Protein AF-A0A1L5KEW8-F1 (afdb_monomer)

pLDDT: mean 92.31, std 8.47, range [59.28, 98.44]

Foldseek 3Di:
DAAEDEDEQAQDLLVVLQVVVVCVVPVHHYHYHDDHNDDDDPVSNVVSD

Radius of gyratio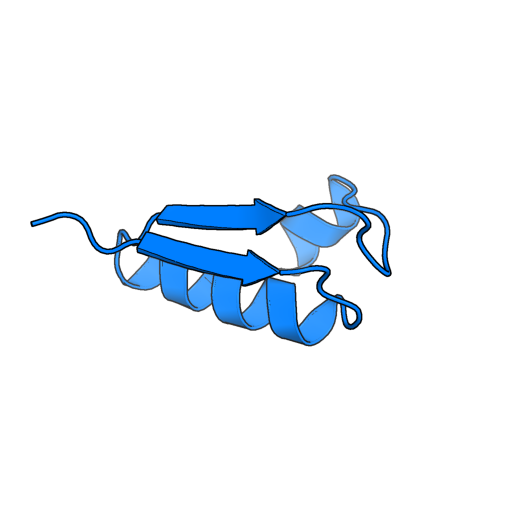n: 10.6 Å; Cα contacts (8 Å, |Δi|>4): 59; chains: 1; bounding box: 32×15×21 Å

Solvent-accessible surface area (backbone atoms only — not comparable to full-atom values): 2994 Å² total; per-residue (Å²): 135,82,52,75,47,77,41,74,45,48,54,54,62,68,58,54,32,54,52,48,47,52,21,64,77,67,69,31,48,78,44,79,40,76,66,55,62,51,85,90,44,74,70,56,50,63,71,47,103

Structure (mmCIF, N/CA/C/O backbone):
data_AF-A0A1L5KEW8-F1
#
_entry.id   AF-A0A1L5KEW8-F1
#
loop_
_atom_site.group_PDB
_atom_site.id
_atom_site.type_symbol
_atom_site.label_atom_id
_atom_site.label_alt_id
_atom_site.label_comp_id
_atom_site.label_asym_id
_atom_site.label_entity_id
_atom_site.label_seq_id
_atom_site.pdbx_PDB_ins_code
_atom_site.Cartn_x
_atom_site.Cartn_y
_atom_site.Cartn_z
_atom_site.occupancy
_atom_site.B_iso_or_equiv
_atom_site.auth_seq_id
_atom_site.auth_comp_id
_atom_site.auth_asym_id
_atom_site.auth_atom_id
_atom_site.pdbx_PDB_model_num
ATOM 1 N N . MET A 1 1 ? -21.290 -1.973 8.314 1.00 59.28 1 MET A N 1
ATOM 2 C CA . MET A 1 1 ? -20.948 -2.523 6.982 1.00 59.28 1 MET A CA 1
ATOM 3 C C . MET A 1 1 ? -19.447 -2.375 6.794 1.00 59.28 1 MET A C 1
ATOM 5 O O . MET A 1 1 ? -18.931 -1.336 7.179 1.00 59.28 1 MET A O 1
ATOM 9 N N . SER A 1 2 ? -18.745 -3.391 6.287 1.00 81.69 2 SER A N 1
ATOM 10 C CA . SER A 1 2 ? -17.303 -3.295 6.008 1.00 81.69 2 SER A CA 1
ATOM 11 C C . SER A 1 2 ? -17.101 -2.841 4.561 1.00 81.69 2 SER A C 1
ATOM 13 O O . SER A 1 2 ? -17.631 -3.469 3.644 1.00 81.69 2 SER A O 1
ATOM 15 N N . MET A 1 3 ? -16.388 -1.730 4.365 1.00 95.75 3 MET A N 1
ATOM 16 C CA . MET A 1 3 ? -16.041 -1.211 3.040 1.00 95.75 3 MET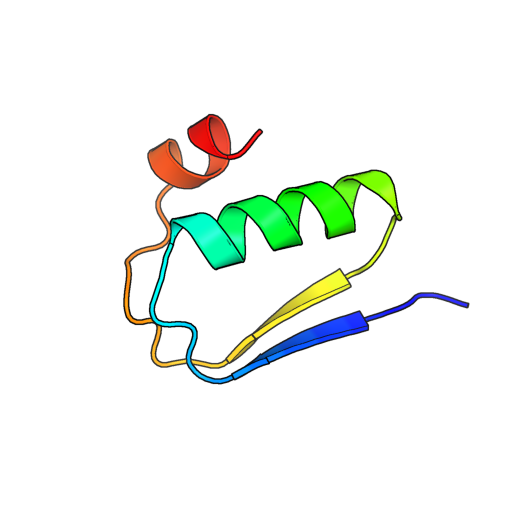 A CA 1
ATOM 17 C C . MET A 1 3 ? -14.833 -1.963 2.475 1.00 95.75 3 MET A C 1
ATOM 19 O O . MET A 1 3 ? -13.940 -2.385 3.216 1.00 95.75 3 MET A O 1
ATOM 23 N N . ASN A 1 4 ? -14.798 -2.117 1.152 1.00 97.81 4 ASN A N 1
ATOM 24 C CA . ASN A 1 4 ? -13.705 -2.766 0.431 1.00 97.81 4 ASN A CA 1
ATOM 25 C C . ASN A 1 4 ? -13.201 -1.832 -0.672 1.00 97.81 4 ASN A C 1
ATOM 27 O O . ASN A 1 4 ? -14.006 -1.258 -1.402 1.00 97.81 4 ASN A O 1
ATOM 31 N N . ILE A 1 5 ? -11.881 -1.720 -0.812 1.00 98.00 5 ILE A N 1
ATOM 32 C CA . ILE A 1 5 ? -11.215 -1.047 -1.932 1.00 98.00 5 ILE A CA 1
ATOM 33 C C . ILE A 1 5 ? -10.443 -2.100 -2.715 1.00 98.00 5 ILE A C 1
ATOM 35 O O . ILE A 1 5 ? -9.706 -2.892 -2.132 1.00 98.00 5 ILE A O 1
ATOM 39 N N . VAL A 1 6 ? -10.614 -2.107 -4.034 1.00 98.44 6 VAL A N 1
ATOM 40 C CA . VAL A 1 6 ? -9.950 -3.044 -4.943 1.00 98.44 6 VAL A CA 1
ATOM 41 C C . VAL A 1 6 ? -9.105 -2.242 -5.921 1.00 98.44 6 VAL A C 1
ATOM 43 O O . VAL A 1 6 ? -9.636 -1.390 -6.629 1.00 98.44 6 VAL A O 1
ATOM 46 N N . LEU A 1 7 ? -7.799 -2.505 -5.955 1.00 98.38 7 LEU A N 1
ATOM 47 C CA . LEU A 1 7 ? -6.891 -1.944 -6.951 1.00 98.38 7 LEU A CA 1
ATOM 48 C C . LEU A 1 7 ? -6.572 -3.019 -7.986 1.00 98.38 7 LEU A C 1
ATOM 50 O O . LEU A 1 7 ? -5.974 -4.046 -7.653 1.00 98.38 7 LEU A O 1
ATOM 54 N N . LEU A 1 8 ? -6.998 -2.779 -9.224 1.00 98.44 8 LEU A N 1
ATOM 55 C CA . LEU A 1 8 ? -6.655 -3.610 -10.369 1.00 98.44 8 LEU A CA 1
ATOM 56 C C . LEU A 1 8 ? -5.289 -3.187 -10.901 1.00 98.44 8 LEU A C 1
ATOM 58 O O . LEU A 1 8 ? -5.117 -2.025 -11.252 1.00 98.44 8 LEU A O 1
ATOM 62 N N . GLU A 1 9 ? -4.351 -4.131 -10.921 1.00 98.19 9 GLU A N 1
ATOM 63 C CA . GLU A 1 9 ? -3.018 -3.984 -11.512 1.00 98.19 9 GLU A CA 1
ATOM 64 C C . GLU A 1 9 ? -2.297 -2.680 -11.122 1.00 98.19 9 GLU A C 1
ATOM 66 O O . GLU A 1 9 ? -1.903 -1.889 -11.977 1.00 98.19 9 GLU A O 1
ATOM 71 N N . PRO A 1 10 ? -2.147 -2.381 -9.817 1.00 97.50 10 PRO A N 1
ATOM 72 C CA . PRO A 1 10 ? -1.602 -1.104 -9.391 1.00 97.50 10 PRO A CA 1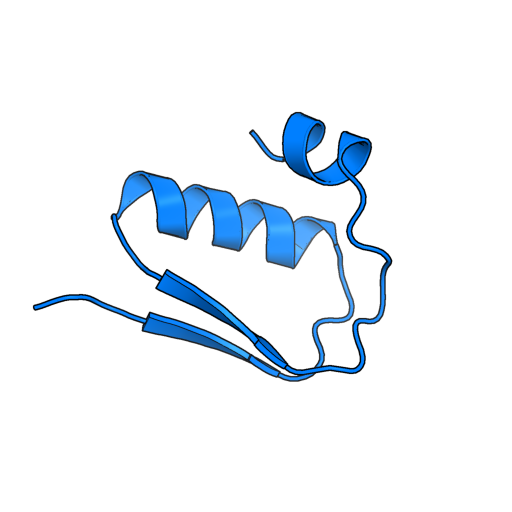
ATOM 73 C C . PRO A 1 10 ? -0.134 -0.961 -9.803 1.00 97.50 10 PRO A C 1
ATOM 75 O O . PRO A 1 10 ? 0.710 -1.800 -9.485 1.00 97.50 10 PRO A O 1
ATOM 78 N N . GLU A 1 11 ? 0.181 0.160 -10.444 1.00 97.44 11 GLU A N 1
ATOM 79 C CA 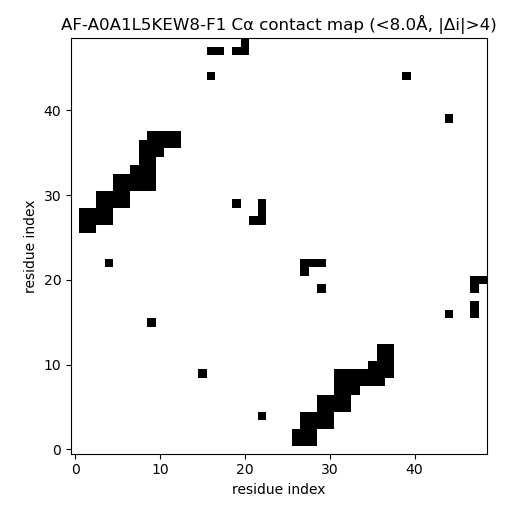. GLU A 1 11 ? 1.511 0.410 -11.009 1.00 97.44 11 GLU A CA 1
ATOM 80 C C . GLU A 1 11 ? 2.434 1.182 -10.056 1.00 97.44 11 GLU A C 1
ATOM 82 O O . GLU A 1 11 ? 3.632 0.923 -9.985 1.00 97.44 11 GLU A O 1
ATOM 87 N N . MET A 1 12 ? 1.879 2.124 -9.283 1.00 95.69 12 MET A N 1
ATOM 88 C CA . MET A 1 12 ? 2.663 3.054 -8.465 1.00 95.69 12 MET A CA 1
ATOM 89 C C . MET A 1 12 ? 2.640 2.671 -6.972 1.00 95.69 12 MET A C 1
ATOM 91 O O . MET A 1 12 ? 1.583 2.765 -6.333 1.00 95.69 12 MET A O 1
ATOM 95 N N . PRO A 1 13 ? 3.791 2.332 -6.352 1.00 93.44 13 PRO A N 1
ATOM 96 C CA . PRO A 1 13 ? 3.841 1.875 -4.959 1.00 93.44 13 PRO A CA 1
ATOM 97 C C . PRO A 1 13 ? 3.382 2.950 -3.967 1.00 93.44 13 PRO A C 1
ATOM 99 O O . PRO A 1 13 ? 2.719 2.640 -2.979 1.00 93.44 13 PRO A O 1
ATOM 102 N N . ALA A 1 14 ? 3.685 4.224 -4.241 1.00 92.88 14 ALA A N 1
ATOM 103 C CA . ALA A 1 14 ? 3.280 5.340 -3.387 1.00 92.88 14 ALA A CA 1
ATOM 104 C C . ALA A 1 14 ? 1.751 5.485 -3.303 1.00 92.88 14 ALA A C 1
ATOM 106 O O . ALA A 1 14 ? 1.216 5.687 -2.215 1.00 92.88 14 ALA A O 1
ATOM 107 N N . ASN A 1 15 ? 1.042 5.313 -4.423 1.00 95.31 15 ASN A N 1
ATOM 108 C CA . ASN A 1 15 ? -0.420 5.380 -4.455 1.00 95.31 15 ASN A CA 1
ATOM 109 C C . ASN A 1 15 ? -1.029 4.249 -3.623 1.00 95.31 15 ASN A C 1
ATOM 111 O O . ASN A 1 15 ? -1.869 4.504 -2.762 1.00 95.31 15 ASN A O 1
ATOM 115 N N . THR A 1 16 ? -0.541 3.018 -3.812 1.00 96.00 16 THR A N 1
ATOM 116 C CA . THR A 1 16 ? -0.995 1.858 -3.032 1.00 96.00 16 THR A CA 1
ATOM 117 C C . THR A 1 16 ? -0.713 2.032 -1.541 1.00 96.00 16 THR A C 1
ATOM 119 O O . THR A 1 16 ? -1.580 1.742 -0.723 1.00 96.00 16 THR A O 1
ATOM 122 N N . GLY A 1 17 ? 0.457 2.563 -1.170 1.00 94.62 17 GLY A N 1
ATOM 123 C CA . GLY A 1 17 ? 0.793 2.854 0.226 1.00 94.62 17 GLY A CA 1
ATOM 124 C C . GLY A 1 17 ? -0.111 3.921 0.851 1.00 94.62 17 GLY A C 1
ATOM 125 O O . GLY A 1 17 ? -0.589 3.747 1.971 1.00 94.62 17 GLY A O 1
ATOM 126 N N . ASN A 1 18 ? -0.403 5.003 0.121 1.00 95.31 18 ASN A N 1
ATOM 127 C CA . ASN A 1 18 ? -1.315 6.056 0.578 1.00 95.31 18 ASN A CA 1
ATOM 128 C C . ASN A 1 18 ? -2.738 5.513 0.795 1.00 95.31 18 ASN A C 1
ATOM 130 O O . ASN A 1 18 ? -3.330 5.754 1.844 1.00 95.31 18 ASN A O 1
ATOM 134 N N . ILE A 1 19 ? -3.254 4.730 -0.158 1.00 95.94 19 ILE A N 1
ATOM 135 C CA . ILE A 1 19 ? -4.568 4.077 -0.062 1.00 95.94 19 ILE A CA 1
ATOM 136 C C . ILE A 1 19 ? -4.584 3.052 1.078 1.00 95.94 19 ILE A C 1
ATOM 138 O O . ILE A 1 19 ? -5.563 2.972 1.818 1.00 95.94 19 ILE A O 1
ATOM 142 N N . GLY A 1 20 ? -3.493 2.307 1.271 1.00 94.44 20 GLY A N 1
ATOM 143 C CA . GLY A 1 20 ? -3.314 1.387 2.394 1.00 94.44 20 GLY A CA 1
ATOM 144 C C . GLY A 1 20 ? -3.454 2.085 3.745 1.00 94.44 20 GLY A C 1
ATOM 145 O O . GLY A 1 20 ? -4.220 1.619 4.588 1.00 94.44 20 GLY A O 1
ATOM 146 N N . ARG A 1 21 ? -2.822 3.253 3.929 1.00 94.00 21 ARG A N 1
ATOM 147 C CA . ARG A 1 21 ? -3.005 4.063 5.148 1.00 94.00 21 ARG A CA 1
ATOM 148 C C . ARG A 1 21 ? -4.452 4.493 5.350 1.00 94.00 21 ARG A C 1
ATOM 150 O O . ARG A 1 21 ? -4.964 4.393 6.461 1.00 94.00 21 ARG A O 1
ATOM 157 N N . THR A 1 22 ? -5.130 4.937 4.292 1.00 95.06 22 THR A N 1
ATOM 158 C CA . THR A 1 22 ? -6.561 5.263 4.367 1.00 95.06 22 THR A CA 1
ATOM 159 C C . THR A 1 22 ? -7.387 4.045 4.773 1.00 95.06 22 THR A C 1
ATOM 161 O O . THR A 1 22 ? -8.300 4.166 5.588 1.00 95.06 22 THR A O 1
ATOM 164 N N . CYS A 1 23 ? -7.053 2.861 4.256 1.00 95.38 23 CYS A N 1
ATOM 165 C CA . CYS A 1 23 ? -7.745 1.626 4.605 1.00 95.38 23 CYS A CA 1
ATOM 166 C C . CYS A 1 23 ? -7.595 1.289 6.092 1.00 95.38 23 CYS A C 1
ATOM 168 O O . CYS A 1 23 ? -8.596 1.013 6.750 1.00 95.38 23 CYS A O 1
ATOM 170 N N . VAL A 1 24 ? -6.383 1.415 6.641 1.00 93.12 24 VAL A N 1
ATOM 171 C CA . VAL A 1 24 ? -6.125 1.253 8.081 1.00 93.12 24 VAL A CA 1
ATOM 172 C C . VAL A 1 24 ? -6.927 2.267 8.900 1.00 93.12 24 VAL A C 1
ATOM 174 O O . VAL A 1 24 ? -7.630 1.879 9.828 1.00 93.12 24 VAL A O 1
ATOM 177 N N . ALA A 1 25 ? -6.889 3.550 8.525 1.00 94.31 25 ALA A N 1
ATOM 178 C CA . ALA A 1 25 ? -7.577 4.621 9.252 1.00 94.31 25 ALA A CA 1
ATOM 179 C C . ALA A 1 25 ? -9.112 4.484 9.255 1.00 94.31 25 ALA A C 1
ATOM 181 O O . ALA A 1 25 ? -9.777 5.003 10.147 1.00 94.31 25 ALA A O 1
ATOM 182 N N . THR A 1 26 ? -9.678 3.800 8.259 1.00 95.62 26 THR A N 1
ATOM 183 C CA . THR A 1 26 ? -11.133 3.658 8.075 1.00 95.62 26 THR A CA 1
ATOM 184 C C . THR A 1 26 ? -11.661 2.258 8.393 1.00 95.62 26 THR A C 1
ATOM 186 O O . THR A 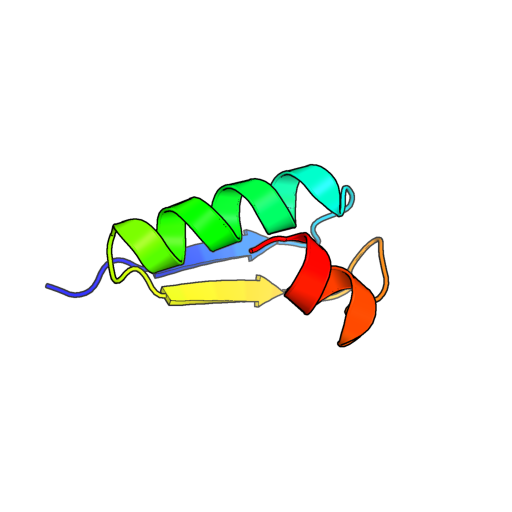1 26 ? -12.864 2.029 8.288 1.00 95.62 26 THR A O 1
ATOM 189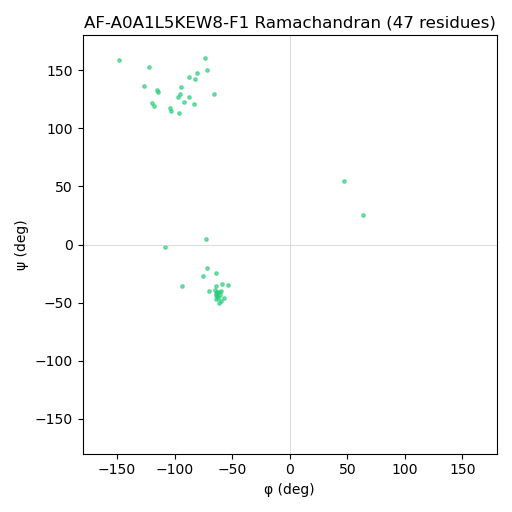 N N . GLY A 1 27 ? -10.795 1.305 8.754 1.00 94.88 27 GLY A N 1
ATOM 190 C CA . GLY A 1 27 ? -11.184 -0.102 8.918 1.00 94.88 27 GLY A CA 1
ATOM 191 C C . GLY A 1 27 ? -11.658 -0.762 7.613 1.00 94.88 27 GLY A C 1
ATOM 192 O O . GLY A 1 27 ? -12.448 -1.708 7.638 1.00 94.88 27 GLY A O 1
ATOM 193 N N . THR A 1 28 ? -11.204 -0.247 6.470 1.00 97.00 28 THR A N 1
ATOM 194 C CA . THR A 1 28 ? -11.541 -0.734 5.126 1.00 97.00 28 THR A CA 1
ATOM 195 C C . THR A 1 28 ? -10.577 -1.842 4.712 1.00 97.00 28 THR A C 1
ATOM 197 O O . THR A 1 28 ? -9.383 -1.784 5.005 1.00 97.00 28 THR A O 1
ATOM 200 N N . LYS A 1 29 ? -11.066 -2.853 3.987 1.00 97.25 29 LYS A N 1
ATOM 201 C CA . LYS A 1 29 ? -10.212 -3.917 3.443 1.00 97.25 29 LYS A CA 1
ATOM 202 C C . LYS A 1 29 ? -9.653 -3.519 2.077 1.00 97.25 29 LYS A C 1
ATOM 204 O O . LYS A 1 29 ? -10.422 -3.176 1.180 1.00 97.25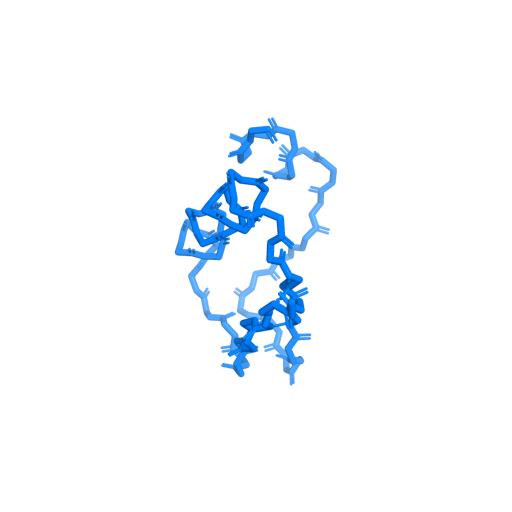 29 LYS A O 1
ATOM 209 N N . LEU A 1 30 ? -8.334 -3.601 1.913 1.00 96.62 30 LEU A N 1
ATOM 210 C CA . LEU A 1 30 ? -7.651 -3.362 0.640 1.00 96.62 30 LEU A CA 1
ATOM 211 C C . LEU A 1 30 ? -7.373 -4.688 -0.076 1.00 96.62 30 LEU A C 1
ATOM 213 O O . LEU A 1 30 ? -6.759 -5.587 0.498 1.00 96.62 30 LEU A O 1
ATOM 217 N N . HIS A 1 31 ? -7.791 -4.788 -1.334 1.00 97.62 31 HIS A N 1
ATOM 218 C CA . HIS A 1 31 ? -7.525 -5.917 -2.223 1.00 97.62 31 HIS A CA 1
ATOM 219 C C . HIS A 1 31 ? -6.658 -5.447 -3.388 1.00 97.62 31 HIS A C 1
ATOM 221 O O . HIS A 1 31 ? -6.951 -4.419 -3.997 1.00 97.62 31 HIS A O 1
ATOM 227 N N . LEU A 1 32 ? -5.609 -6.200 -3.708 1.00 97.50 32 LEU A N 1
ATOM 228 C CA . LEU A 1 32 ? -4.701 -5.905 -4.817 1.00 97.50 32 LEU A CA 1
ATOM 229 C C . LEU A 1 32 ? -4.772 -7.052 -5.823 1.00 97.50 32 LEU A C 1
ATOM 231 O O . LEU A 1 32 ? -4.474 -8.196 -5.475 1.00 97.50 32 LEU A O 1
ATOM 235 N N . ILE A 1 33 ? -5.175 -6.752 -7.054 1.00 98.12 33 ILE A N 1
ATOM 236 C CA . ILE A 1 33 ? -5.231 -7.729 -8.142 1.00 98.12 33 ILE A CA 1
ATOM 237 C C . ILE A 1 33 ? -3.938 -7.615 -8.951 1.00 98.12 33 ILE A C 1
ATOM 239 O O . ILE A 1 33 ? -3.520 -6.521 -9.320 1.00 98.12 33 ILE A O 1
ATOM 243 N N . LYS A 1 34 ? -3.289 -8.759 -9.175 1.00 97.06 34 LYS A N 1
ATOM 244 C CA . LYS A 1 34 ? -2.028 -8.883 -9.920 1.00 97.06 34 LYS A CA 1
ATOM 245 C C . LYS A 1 34 ? -2.231 -8.702 -11.439 1.00 97.06 34 LYS A C 1
ATOM 247 O O . LYS A 1 34 ? -3.332 -8.997 -11.895 1.00 97.06 34 LYS A O 1
ATOM 252 N N . PRO A 1 35 ? -1.158 -8.387 -12.201 1.00 97.44 35 PRO A N 1
ATOM 253 C CA . PRO A 1 35 ? 0.212 -8.105 -11.742 1.00 97.44 35 PRO A CA 1
ATOM 254 C C . PRO A 1 35 ? 0.344 -6.757 -11.029 1.00 97.44 35 PRO A C 1
ATOM 256 O O . PRO A 1 35 ? -0.383 -5.818 -11.306 1.00 97.44 35 PRO A O 1
ATOM 259 N N . LEU A 1 36 ? 1.282 -6.665 -10.089 1.00 97.44 36 LEU A N 1
ATOM 260 C CA . LEU A 1 36 ? 1.625 -5.394 -9.452 1.00 97.44 36 LEU A CA 1
ATOM 261 C C . LEU A 1 36 ? 2.811 -4.793 -10.210 1.00 97.44 36 LEU A C 1
ATOM 263 O O . LEU A 1 36 ? 3.776 -5.509 -10.474 1.00 97.44 36 LEU A O 1
ATOM 267 N N . GLY A 1 37 ? 2.784 -3.492 -10.503 1.00 97.06 37 GLY A N 1
ATOM 268 C CA . GLY A 1 37 ? 3.922 -2.781 -11.106 1.00 97.06 37 GLY A CA 1
ATOM 269 C C . GLY A 1 37 ? 5.094 -2.546 -10.142 1.00 97.06 37 GLY A C 1
ATO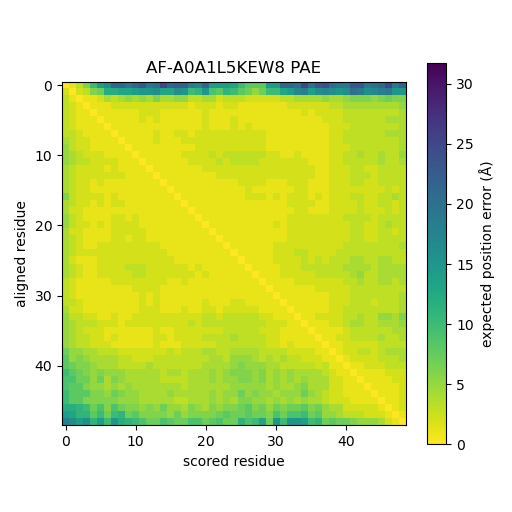M 270 O O . GLY A 1 37 ? 6.065 -1.880 -10.488 1.00 97.06 37 GLY A O 1
ATOM 271 N N . PHE A 1 38 ? 5.007 -3.073 -8.919 1.00 95.00 38 PHE A N 1
ATOM 272 C CA . PHE A 1 38 ? 6.015 -2.976 -7.869 1.00 95.00 38 PHE A CA 1
ATOM 273 C C . PHE A 1 38 ? 6.005 -4.231 -6.991 1.00 95.00 38 PHE A C 1
ATOM 275 O O . PHE A 1 38 ? 5.002 -4.939 -6.886 1.00 95.00 38 PHE A O 1
ATOM 282 N N . GLU A 1 39 ? 7.111 -4.480 -6.297 1.00 93.94 39 GLU A N 1
ATOM 283 C CA . GLU A 1 39 ? 7.183 -5.543 -5.297 1.00 93.94 39 GLU A CA 1
ATOM 284 C C . GLU A 1 39 ? 6.599 -5.091 -3.957 1.00 93.94 39 GLU A C 1
ATOM 286 O O . GLU A 1 39 ? 6.802 -3.959 -3.517 1.00 93.94 39 GLU A O 1
ATOM 291 N N . ILE A 1 40 ? 5.907 -5.994 -3.265 1.00 91.00 40 ILE A N 1
ATOM 292 C CA . ILE A 1 40 ? 5.502 -5.776 -1.876 1.00 91.00 40 ILE A CA 1
ATOM 293 C C . ILE A 1 40 ? 6.536 -6.451 -0.985 1.00 91.00 40 ILE A C 1
ATOM 295 O O . ILE A 1 40 ? 6.640 -7.673 -0.960 1.00 91.00 40 ILE A O 1
ATOM 299 N N . THR A 1 41 ? 7.287 -5.644 -0.240 1.00 90.44 41 THR A N 1
ATOM 300 C CA . THR A 1 41 ? 8.286 -6.115 0.725 1.00 90.44 41 THR A CA 1
ATOM 301 C C . THR A 1 41 ? 7.970 -5.586 2.119 1.00 90.44 41 THR A C 1
ATOM 303 O O . THR A 1 41 ? 7.430 -4.486 2.258 1.00 90.44 41 THR A O 1
ATOM 306 N N . ASP A 1 42 ? 8.384 -6.304 3.166 1.00 88.62 42 ASP A N 1
ATOM 307 C CA . ASP 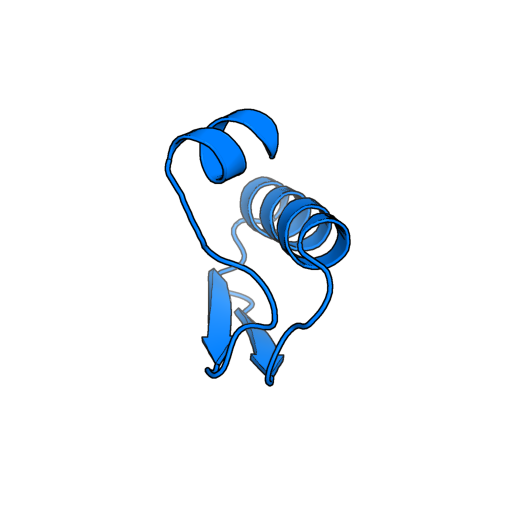A 1 42 ? 8.219 -5.860 4.560 1.00 88.62 42 ASP A CA 1
ATOM 308 C C . ASP A 1 42 ? 8.794 -4.462 4.805 1.00 88.62 42 ASP A C 1
ATOM 310 O O . ASP A 1 42 ? 8.240 -3.671 5.567 1.00 88.62 42 ASP A O 1
ATOM 314 N N . LYS A 1 43 ? 9.900 -4.122 4.133 1.00 88.19 43 LYS A N 1
ATOM 315 C CA . LYS A 1 43 ? 10.510 -2.790 4.208 1.00 88.19 43 LYS A CA 1
ATOM 316 C C . LYS A 1 43 ? 9.585 -1.711 3.640 1.00 88.19 43 LYS A C 1
ATOM 318 O O . LYS A 1 43 ? 9.492 -0.629 4.216 1.00 88.19 43 LYS A O 1
ATOM 323 N N . MET A 1 44 ? 8.919 -1.987 2.519 1.00 84.00 44 MET A N 1
ATOM 324 C CA . MET A 1 44 ? 7.973 -1.057 1.899 1.00 84.00 44 MET A CA 1
ATOM 325 C C . MET A 1 44 ? 6.702 -0.912 2.727 1.00 84.00 44 MET A C 1
ATOM 327 O O . MET A 1 44 ? 6.241 0.211 2.909 1.00 84.00 44 MET A O 1
ATOM 331 N N . VAL A 1 45 ? 6.194 -2.014 3.284 1.00 83.50 45 VAL A N 1
ATOM 332 C CA . VAL A 1 45 ? 5.033 -1.999 4.183 1.00 83.50 45 VAL A CA 1
ATOM 333 C C . VAL A 1 45 ? 5.336 -1.172 5.434 1.00 83.50 45 VAL A C 1
ATOM 335 O O . VAL A 1 45 ? 4.620 -0.219 5.708 1.00 83.50 45 VAL A O 1
ATOM 338 N N . LYS A 1 46 ? 6.462 -1.423 6.119 1.00 84.69 46 LYS A N 1
ATOM 339 C CA . LYS A 1 46 ? 6.888 -0.636 7.295 1.00 84.69 46 LYS A CA 1
ATOM 340 C C . LYS A 1 46 ? 7.075 0.853 6.998 1.00 84.69 46 LYS A C 1
ATOM 342 O O . LYS A 1 46 ? 6.850 1.689 7.861 1.00 84.69 46 LYS A O 1
ATOM 347 N N . ARG A 1 47 ? 7.528 1.200 5.788 1.00 78.44 47 ARG A N 1
ATOM 348 C CA . ARG A 1 47 ? 7.682 2.601 5.367 1.00 78.44 47 ARG A CA 1
ATOM 349 C C . ARG A 1 47 ? 6.340 3.262 5.046 1.00 78.44 47 ARG A C 1
ATOM 351 O O . ARG A 1 47 ? 6.239 4.484 5.124 1.00 78.44 47 ARG A O 1
ATOM 358 N N . ALA A 1 48 ? 5.342 2.484 4.640 1.00 71.12 48 ALA A N 1
ATOM 359 C CA . ALA A 1 48 ? 4.024 2.999 4.309 1.00 71.12 48 ALA A CA 1
ATOM 360 C C . ALA A 1 48 ? 3.236 3.444 5.549 1.00 71.12 48 ALA A C 1
ATOM 362 O O . ALA A 1 48 ? 2.341 4.272 5.375 1.00 71.12 48 ALA A O 1
ATOM 363 N N . GLY A 1 49 ? 3.604 2.970 6.746 1.00 64.31 49 GLY A N 1
ATOM 364 C CA . GLY A 1 49 ? 2.983 3.296 8.034 1.00 64.31 49 GLY A CA 1
ATOM 365 C C . GLY A 1 49 ? 2.763 2.049 8.869 1.00 64.31 49 GLY A C 1
ATOM 366 O O . GLY A 1 49 ? 2.051 1.154 8.367 1.00 64.31 49 GLY A O 1
#

Secondary structure (DSSP, 8-state):
---EEEEES---HHHHHHHHHHHHHHTPEEEEESPPSS---HHHHHHH-

Nearest PDB structures (foldseek):
  3n4j-assembly1_A  TM=9.280E-01  e=5.447E-04  Yersinia pestis CO92
  4kgn-assembly1_B  TM=9.508E-01  e=6.248E-04  Burkholderia pseudomallei 1710b
  7e3t-assembly1_A-2  TM=9.188E-01  e=1.081E-03  Mycoplasma capricolum subsp. capricolum
  7e3s-assembly1_B  TM=8.844E-01  e=1.158E-03  Shewanella oneidensis MR-1
  7d51-assembly1_B  TM=8.382E-01  e=5.447E-04  Haemophilus influenzae Rd KW20

Sequence (49 aa):
MSMNIVLLEPEMPANTGNIGRTCVATGTKLHLIKPLGFEITDKMVKRAG

Mean predicted aligned error: 3.05 Å